Protein AF-A0A9D1XBY1-F1 (afdb_monomer_lite)

Foldseek 3Di:
DDDQVCVVVVLVVVCVVCVVVVHHRADLCVPQADPVSFGDPQQDDPSPDGDPVSVVSSVVSCVVPD

Radius of gyration: 12.99 Å; chains: 1; bounding box: 30×26×28 Å

Secondary structure (DSSP, 8-state):
---TTTHHHHHHHHHHHHHHTTPPP----TTTB-TTSPBPGGGBSSSSSBPHHHHHHHHHHHGGG-

Organism: NCBI:txid2838600

InterPro domains:
  IPR036514 SGNH hydrolase superfamily [G3DSA:3.40.50.1110] (1-66)

Structure (mmCIF, N/CA/C/O backbone):
data_AF-A0A9D1XBY1-F1
#
_entry.id   AF-A0A9D1XBY1-F1
#
loop_
_atom_site.group_PDB
_atom_site.id
_atom_site.type_symbol
_atom_site.label_atom_id
_atom_site.label_alt_id
_atom_site.label_comp_id
_atom_site.label_asym_id
_atom_site.label_entity_id
_atom_site.label_seq_id
_atom_site.pdbx_PDB_ins_code
_atom_site.Cartn_x
_atom_site.Cartn_y
_atom_site.Cartn_z
_atom_site.occupancy
_atom_site.B_iso_or_equiv
_atom_site.auth_seq_id
_atom_site.auth_comp_id
_atom_site.auth_asym_id
_atom_site.auth_atom_id
_atom_site.pdbx_PDB_model_num
ATOM 1 N N . ASN A 1 1 ? -4.220 10.140 -12.637 1.00 63.44 1 ASN A N 1
ATOM 2 C CA . ASN A 1 1 ? -3.173 9.166 -13.036 1.00 63.44 1 ASN A CA 1
ATOM 3 C C . ASN A 1 1 ? -2.578 8.475 -11.822 1.00 63.44 1 ASN A C 1
ATOM 5 O O . ASN A 1 1 ? -2.096 9.166 -10.927 1.00 63.44 1 ASN A O 1
ATOM 9 N N . ARG A 1 2 ? -2.610 7.135 -11.803 1.00 72.38 2 ARG A N 1
ATOM 10 C CA . ARG A 1 2 ? -1.958 6.286 -10.792 1.00 72.38 2 ARG A CA 1
ATOM 11 C C . ARG A 1 2 ? -0.457 6.230 -11.086 1.00 72.38 2 ARG A C 1
ATOM 13 O O . ARG A 1 2 ? -0.055 5.656 -12.089 1.00 72.38 2 ARG A O 1
ATOM 20 N N . ASN A 1 3 ? 0.353 6.873 -10.253 1.00 85.56 3 ASN A N 1
ATOM 21 C CA . ASN A 1 3 ? 1.814 6.851 -10.337 1.00 85.56 3 ASN A CA 1
ATOM 22 C C . ASN A 1 3 ? 2.419 7.051 -8.937 1.00 85.56 3 ASN A C 1
ATOM 24 O O . ASN A 1 3 ? 1.730 7.510 -8.025 1.00 85.56 3 ASN A O 1
ATOM 28 N N . ASN A 1 4 ? 3.712 6.764 -8.782 1.00 84.81 4 ASN A N 1
ATOM 29 C CA . ASN A 1 4 ? 4.382 6.809 -7.476 1.00 84.81 4 ASN A CA 1
ATOM 30 C C . ASN A 1 4 ? 4.539 8.224 -6.891 1.00 84.81 4 ASN A C 1
ATOM 32 O O . ASN A 1 4 ? 4.753 8.357 -5.694 1.00 84.81 4 ASN A O 1
ATOM 36 N N . LYS A 1 5 ? 4.358 9.288 -7.687 1.00 87.19 5 LYS A N 1
ATOM 37 C CA . LYS A 1 5 ? 4.323 10.672 -7.177 1.00 87.19 5 LYS A CA 1
ATOM 38 C C . LYS A 1 5 ? 2.974 11.023 -6.545 1.00 87.19 5 LYS A C 1
ATOM 40 O O . LYS A 1 5 ? 2.924 11.761 -5.570 1.00 87.19 5 LYS A O 1
ATOM 45 N N . ASN A 1 6 ? 1.890 10.484 -7.098 1.00 90.31 6 ASN A N 1
ATOM 46 C CA . ASN A 1 6 ? 0.524 10.775 -6.665 1.00 90.31 6 ASN A CA 1
ATOM 47 C C . ASN A 1 6 ? 0.030 9.813 -5.577 1.00 90.31 6 ASN A C 1
ATOM 49 O O . ASN A 1 6 ? -0.888 10.160 -4.839 1.00 90.31 6 ASN A O 1
ATOM 53 N N . LEU A 1 7 ? 0.618 8.616 -5.473 1.00 89.69 7 LEU A N 1
ATOM 54 C CA . LEU A 1 7 ? 0.243 7.622 -4.463 1.00 89.69 7 LEU A CA 1
ATOM 55 C C . LEU A 1 7 ? 0.330 8.158 -3.023 1.00 89.69 7 LEU A C 1
ATOM 57 O O . LEU A 1 7 ? -0.645 7.983 -2.299 1.00 89.69 7 LEU A O 1
ATOM 61 N N . PRO A 1 8 ? 1.391 8.877 -2.601 1.00 90.38 8 PRO A N 1
ATOM 62 C CA . PRO A 1 8 ? 1.443 9.453 -1.256 1.00 90.38 8 PRO A CA 1
ATOM 63 C C . PRO A 1 8 ? 0.305 10.441 -0.974 1.00 90.38 8 PRO A C 1
ATOM 65 O O . PRO A 1 8 ? -0.264 10.429 0.114 1.00 90.38 8 PRO A O 1
ATOM 68 N N . VAL A 1 9 ? -0.069 11.257 -1.966 1.00 94.00 9 VAL A N 1
ATOM 69 C CA . VAL A 1 9 ? -1.177 12.220 -1.849 1.00 94.00 9 VAL A CA 1
ATOM 70 C C . VAL A 1 9 ? -2.511 11.489 -1.699 1.00 94.00 9 VAL A C 1
ATOM 72 O O . VAL A 1 9 ? -3.312 11.830 -0.832 1.00 94.00 9 VAL A O 1
ATOM 75 N N . ALA A 1 10 ? -2.735 10.447 -2.503 1.00 94.12 10 ALA A N 1
ATOM 76 C CA . ALA A 1 10 ? -3.933 9.619 -2.402 1.00 94.12 10 ALA A CA 1
ATOM 77 C C . ALA A 1 10 ? -4.008 8.885 -1.051 1.00 94.12 10 ALA A C 1
ATOM 79 O O . ALA A 1 10 ? -5.051 8.907 -0.404 1.00 94.12 10 ALA A O 1
ATOM 80 N N . ASN A 1 11 ? -2.899 8.302 -0.587 1.00 94.50 11 ASN A N 1
ATOM 81 C CA . ASN A 1 11 ? -2.822 7.619 0.705 1.00 94.50 11 ASN A CA 1
ATOM 82 C C . ASN A 1 11 ? -3.113 8.575 1.870 1.00 94.50 11 ASN A C 1
ATOM 84 O O . ASN A 1 11 ? -3.847 8.215 2.788 1.00 94.50 11 ASN A O 1
ATOM 88 N N . ALA A 1 12 ? -2.593 9.807 1.819 1.00 96.31 12 ALA A N 1
ATOM 89 C CA . ALA A 1 12 ? -2.894 10.836 2.811 1.00 96.31 12 ALA A CA 1
ATOM 90 C C . ALA A 1 12 ? -4.391 11.185 2.835 1.00 96.31 12 ALA A C 1
ATOM 92 O O . ALA A 1 12 ? -4.993 11.204 3.906 1.00 96.31 12 ALA A O 1
ATOM 93 N N . ALA A 1 13 ? -5.015 11.361 1.665 1.00 97.06 13 ALA A N 1
ATOM 94 C CA . ALA A 1 13 ? -6.448 11.635 1.571 1.00 97.06 13 ALA A CA 1
ATOM 95 C C . ALA A 1 13 ? -7.308 10.481 2.120 1.00 97.06 13 ALA A C 1
ATOM 97 O O . ALA A 1 13 ? -8.273 10.722 2.844 1.00 97.06 13 ALA A O 1
ATOM 98 N N . VAL A 1 14 ? -6.947 9.223 1.836 1.00 96.94 14 VAL A N 1
ATOM 99 C CA . VAL A 1 14 ? -7.644 8.046 2.392 1.00 96.94 14 VAL A CA 1
ATOM 100 C C . VAL A 1 14 ? -7.446 7.954 3.906 1.00 96.94 14 VAL A C 1
ATOM 102 O O . VAL A 1 14 ? -8.389 7.630 4.625 1.00 96.94 14 VAL A O 1
ATOM 105 N N . LYS A 1 15 ? -6.251 8.276 4.413 1.00 97.44 15 LYS A N 1
ATOM 106 C CA . LYS A 1 15 ? -5.978 8.326 5.854 1.00 97.44 15 LYS A CA 1
ATOM 107 C C . LYS A 1 15 ? -6.828 9.380 6.562 1.00 97.44 15 LYS A C 1
ATOM 109 O O . LYS A 1 15 ? -7.386 9.099 7.623 1.00 97.44 15 LYS A O 1
ATOM 114 N N . ASP A 1 16 ? -6.956 10.565 5.973 1.00 97.94 16 ASP A N 1
ATOM 115 C CA . ASP A 1 16 ? -7.825 11.619 6.494 1.00 97.94 16 ASP A CA 1
ATOM 116 C C . ASP A 1 16 ? -9.297 11.215 6.465 1.00 97.94 16 ASP A C 1
ATOM 118 O O . ASP A 1 16 ? -10.007 11.441 7.445 1.00 97.94 16 ASP A O 1
ATOM 122 N N . LEU A 1 17 ? -9.739 10.563 5.389 1.00 98.12 17 LEU A N 1
ATOM 123 C CA . LEU A 1 17 ? -11.094 10.038 5.278 1.00 98.12 17 LEU A CA 1
ATOM 124 C C . LEU A 1 17 ? -11.373 8.985 6.356 1.00 98.12 17 LEU A C 1
ATOM 126 O O . LEU A 1 17 ? -12.361 9.092 7.072 1.00 98.12 17 LEU A O 1
ATOM 130 N N . ALA A 1 18 ? -10.478 8.010 6.537 1.00 98.06 18 ALA A N 1
ATOM 131 C CA . ALA A 1 18 ? -10.616 6.999 7.583 1.00 98.06 18 ALA A CA 1
ATOM 132 C C . ALA A 1 18 ? -10.778 7.656 8.963 1.00 98.06 18 ALA A C 1
ATOM 134 O O . ALA A 1 18 ? -11.713 7.331 9.691 1.00 98.06 18 ALA A O 1
ATOM 135 N N . ARG A 1 19 ? -9.953 8.665 9.273 1.00 97.31 19 ARG A N 1
ATOM 136 C CA . ARG A 1 19 ? -10.063 9.441 10.515 1.00 97.31 19 ARG A CA 1
ATOM 137 C C . ARG A 1 19 ? -11.421 10.136 10.665 1.00 97.31 19 ARG A C 1
ATOM 139 O O . ARG A 1 19 ? -11.974 10.109 11.760 1.00 97.31 19 ARG A O 1
ATOM 146 N N . GLN A 1 20 ? -11.960 10.742 9.605 1.00 98.12 20 GLN A N 1
ATOM 147 C CA . GLN A 1 20 ? -13.265 11.423 9.647 1.00 98.12 20 GLN A CA 1
ATOM 148 C C . GLN A 1 20 ? -14.417 10.475 9.997 1.00 98.12 20 GLN A C 1
ATOM 150 O O . GLN A 1 20 ? -15.349 10.876 10.687 1.00 98.12 20 GLN A O 1
ATOM 155 N N . PHE A 1 21 ? -14.336 9.220 9.558 1.00 97.62 21 PHE A N 1
ATOM 156 C CA . PHE A 1 21 ? -15.355 8.200 9.813 1.00 97.62 21 PHE A CA 1
ATOM 157 C C . PHE A 1 21 ? -15.061 7.336 11.052 1.00 97.62 21 PHE A C 1
ATOM 159 O O . PHE A 1 21 ? -15.779 6.375 11.314 1.00 97.62 21 PHE A O 1
ATOM 166 N N . GLY A 1 22 ? -14.026 7.663 11.836 1.00 97.12 22 GLY A N 1
ATOM 167 C CA . GLY A 1 22 ? -13.653 6.886 13.024 1.00 97.12 22 GLY A CA 1
ATOM 168 C C . GLY A 1 22 ? -13.045 5.515 12.703 1.00 97.12 22 GLY A C 1
ATOM 169 O O . GLY A 1 22 ? -13.094 4.606 13.528 1.00 97.12 22 GLY A O 1
ATOM 170 N N . HIS A 1 23 ? -12.476 5.354 11.510 1.00 97.19 23 HIS A N 1
ATOM 171 C CA . HIS A 1 23 ? -11.797 4.142 11.065 1.00 97.19 23 HIS A CA 1
ATOM 172 C C . HIS A 1 23 ? -10.275 4.270 11.145 1.00 97.19 23 HIS A C 1
ATOM 174 O O . HIS A 1 23 ? -9.695 5.357 11.080 1.00 97.19 23 HIS A O 1
ATOM 180 N N . GLN A 1 24 ? -9.613 3.118 11.230 1.00 95.44 24 GLN A N 1
ATOM 181 C CA . GLN A 1 24 ? -8.164 3.030 11.184 1.00 95.44 24 GLN A CA 1
ATOM 182 C C . GLN A 1 24 ? -7.682 2.861 9.741 1.00 95.44 24 GLN A C 1
ATOM 184 O O . GLN A 1 24 ? -8.043 1.910 9.054 1.00 95.44 24 GLN A O 1
ATOM 189 N N . TYR A 1 25 ? -6.821 3.772 9.295 1.00 97.00 25 TYR A N 1
ATOM 190 C CA . TYR A 1 25 ? -6.021 3.567 8.092 1.00 97.00 25 TYR A CA 1
ATOM 191 C C . TYR A 1 25 ? -4.851 2.632 8.404 1.00 97.00 25 TYR A C 1
ATOM 193 O O . TYR A 1 25 ? -4.127 2.852 9.379 1.00 97.00 25 TYR A O 1
ATOM 201 N N . ILE A 1 26 ? -4.646 1.629 7.555 1.00 96.12 26 ILE A N 1
ATOM 202 C CA . ILE A 1 26 ? -3.566 0.650 7.678 1.00 96.12 26 ILE A CA 1
ATOM 203 C C . ILE A 1 26 ? -2.674 0.768 6.442 1.00 96.12 26 ILE A C 1
ATOM 205 O O . ILE A 1 26 ? -3.146 0.618 5.316 1.00 96.12 26 ILE A O 1
ATOM 209 N N . ASP A 1 27 ? -1.384 1.036 6.654 1.00 94.81 27 ASP A N 1
ATOM 210 C CA . ASP A 1 27 ? -0.385 1.017 5.585 1.00 94.81 27 ASP A CA 1
ATOM 211 C C . ASP A 1 27 ? 0.302 -0.346 5.532 1.00 94.81 27 ASP A C 1
ATOM 213 O O . ASP A 1 27 ? 0.973 -0.755 6.478 1.00 94.81 27 ASP A O 1
ATOM 217 N N . VAL A 1 28 ? 0.152 -1.035 4.405 1.00 95.94 28 VAL A N 1
ATOM 218 C CA . VAL A 1 28 ? 0.729 -2.365 4.170 1.00 95.94 28 VAL A CA 1
ATOM 219 C C . VAL A 1 28 ? 1.878 -2.348 3.169 1.00 95.94 28 VAL A C 1
ATOM 221 O O . VAL A 1 28 ? 2.318 -3.405 2.719 1.00 95.94 28 VAL A O 1
ATOM 224 N N . ASN A 1 29 ? 2.395 -1.165 2.824 1.00 93.44 29 ASN A N 1
ATOM 225 C CA . ASN A 1 29 ? 3.465 -1.025 1.836 1.00 93.44 29 ASN A CA 1
ATOM 226 C C . ASN A 1 29 ? 4.876 -1.212 2.405 1.00 93.44 29 ASN A C 1
ATOM 228 O O . ASN A 1 29 ? 5.837 -1.280 1.634 1.00 93.44 29 ASN A O 1
ATOM 232 N N . THR A 1 30 ? 5.026 -1.311 3.729 1.00 93.31 30 THR A N 1
ATOM 233 C CA . THR A 1 30 ? 6.329 -1.495 4.380 1.00 93.31 30 THR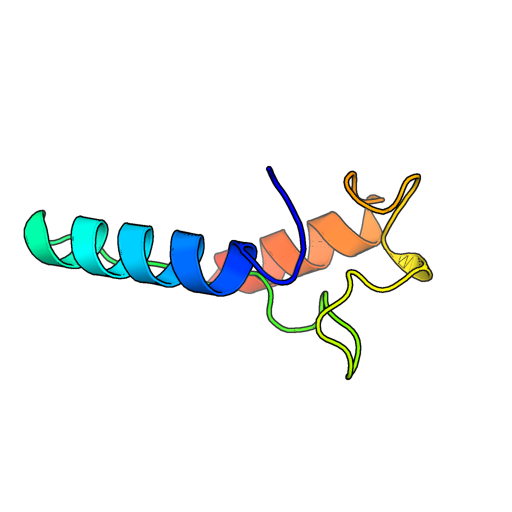 A CA 1
ATOM 234 C C . THR A 1 30 ? 7.073 -2.687 3.774 1.00 93.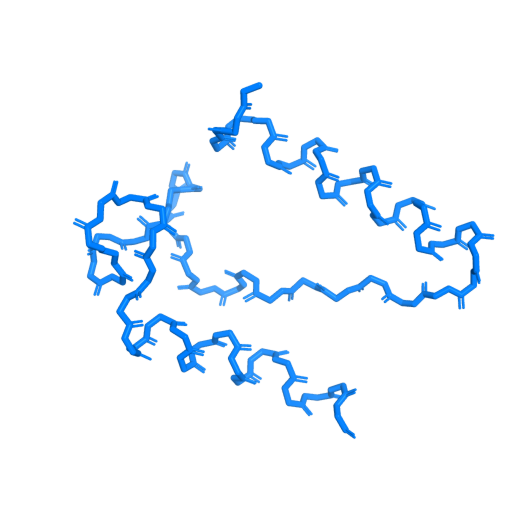31 30 THR A C 1
ATOM 236 O O . THR A 1 30 ? 6.588 -3.816 3.786 1.00 93.31 30 THR A O 1
ATOM 239 N N . GLY A 1 31 ? 8.260 -2.428 3.216 1.00 94.69 31 GLY A N 1
ATOM 240 C CA . GLY A 1 31 ? 9.121 -3.439 2.595 1.00 94.69 31 GLY A CA 1
ATOM 241 C C . GLY A 1 31 ? 8.869 -3.717 1.105 1.00 94.69 31 GLY A C 1
ATOM 242 O O . GLY A 1 31 ? 9.730 -4.342 0.477 1.00 94.69 31 GLY A O 1
ATOM 243 N N . LEU A 1 32 ? 7.765 -3.223 0.523 1.00 95.62 32 LEU A N 1
ATOM 244 C CA . LEU A 1 32 ? 7.431 -3.401 -0.900 1.00 95.62 32 LEU A CA 1
ATOM 245 C C . LEU A 1 32 ? 8.187 -2.446 -1.824 1.00 95.62 32 LEU A C 1
ATOM 247 O O . LEU A 1 32 ? 8.462 -2.795 -2.974 1.00 95.62 32 LEU A O 1
ATOM 251 N N . THR A 1 33 ? 8.507 -1.245 -1.344 1.00 93.75 33 THR A N 1
ATOM 252 C CA . THR A 1 33 ? 9.146 -0.210 -2.159 1.00 93.75 33 THR A CA 1
ATOM 253 C C . THR A 1 33 ? 10.664 -0.203 -2.012 1.00 93.75 33 THR A C 1
ATOM 255 O O . THR A 1 33 ? 11.206 -0.563 -0.966 1.00 93.75 33 THR A O 1
ATOM 258 N N . ASP A 1 34 ? 11.355 0.211 -3.069 1.00 92.56 34 ASP A N 1
ATOM 259 C CA . ASP A 1 34 ? 12.772 0.560 -3.042 1.00 92.56 34 ASP A CA 1
ATOM 260 C C . ASP A 1 34 ? 13.000 1.965 -2.449 1.00 92.56 34 ASP A C 1
ATOM 262 O O . ASP A 1 34 ? 12.062 2.667 -2.059 1.00 92.56 34 ASP A O 1
ATOM 266 N N . GLU A 1 35 ? 14.262 2.394 -2.397 1.00 90.81 35 GLU A N 1
ATOM 267 C CA . GLU A 1 35 ? 14.678 3.712 -1.887 1.00 90.81 35 GLU A CA 1
ATOM 268 C C . GLU A 1 35 ? 14.090 4.890 -2.680 1.00 90.81 35 GLU A C 1
ATOM 270 O O . GLU A 1 35 ? 14.058 6.022 -2.201 1.00 90.81 35 GLU A O 1
ATOM 275 N N . ARG A 1 36 ? 13.605 4.640 -3.901 1.00 88.69 36 ARG A N 1
ATOM 276 C CA . ARG A 1 36 ? 12.989 5.641 -4.777 1.00 88.69 36 ARG A CA 1
ATOM 277 C C . ARG A 1 36 ? 11.465 5.667 -4.637 1.00 88.69 36 ARG A C 1
ATOM 279 O O . ARG A 1 36 ? 10.810 6.405 -5.375 1.00 88.69 36 ARG A O 1
ATOM 286 N N . GLY A 1 37 ? 10.897 4.864 -3.735 1.00 88.00 37 GLY A N 1
ATOM 287 C CA . GLY A 1 37 ? 9.452 4.721 -3.557 1.00 88.00 37 GLY A CA 1
ATOM 288 C C . GLY A 1 37 ? 8.773 3.944 -4.689 1.00 88.00 37 GLY A C 1
ATOM 289 O O . GLY A 1 37 ? 7.560 4.048 -4.864 1.00 88.00 37 GLY A O 1
ATOM 290 N N . MET A 1 38 ? 9.535 3.196 -5.489 1.00 91.44 38 MET A N 1
ATOM 291 C CA . MET A 1 38 ? 9.007 2.350 -6.558 1.00 91.44 38 MET A CA 1
ATOM 292 C C . MET A 1 38 ? 8.781 0.938 -6.023 1.00 91.44 38 MET A C 1
ATOM 294 O O . MET A 1 38 ? 9.562 0.459 -5.206 1.00 91.44 38 MET A O 1
ATOM 298 N N . LEU A 1 39 ? 7.757 0.234 -6.508 1.00 94.38 39 LEU A N 1
ATOM 299 C CA . LEU A 1 39 ? 7.603 -1.195 -6.229 1.00 94.38 39 LEU A CA 1
ATOM 300 C C . LEU A 1 39 ? 8.865 -1.949 -6.685 1.00 94.38 39 LEU A C 1
ATOM 302 O O . LEU A 1 39 ? 9.286 -1.804 -7.837 1.00 94.38 39 LEU A O 1
ATOM 306 N N . LYS A 1 40 ? 9.474 -2.732 -5.785 1.00 96.06 40 LYS A N 1
ATOM 307 C CA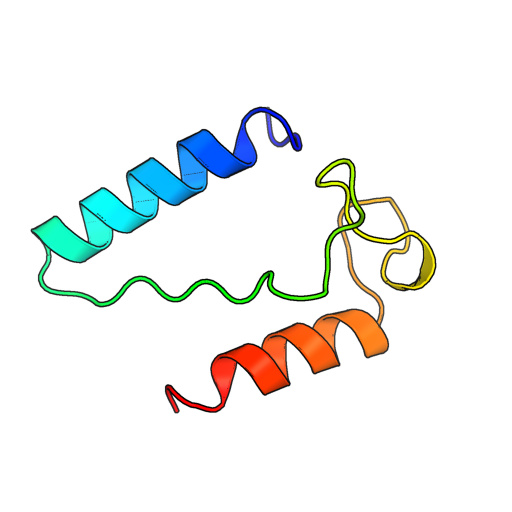 . LYS A 1 40 ? 10.695 -3.491 -6.091 1.00 96.06 40 LYS A CA 1
ATOM 308 C C . LYS A 1 40 ? 10.466 -4.416 -7.283 1.00 96.06 40 LYS A C 1
ATOM 310 O O . LYS A 1 40 ? 9.450 -5.107 -7.363 1.00 96.06 40 LYS A O 1
ATOM 315 N N . LYS A 1 41 ? 11.445 -4.462 -8.192 1.00 95.81 41 LYS A N 1
ATOM 316 C CA . LYS A 1 41 ? 11.360 -5.243 -9.438 1.00 95.81 41 LYS A CA 1
ATOM 317 C C . LYS A 1 41 ? 11.105 -6.729 -9.183 1.00 95.81 41 LYS A C 1
ATOM 319 O O . LYS A 1 41 ? 10.356 -7.345 -9.928 1.00 95.81 41 LYS A O 1
ATOM 324 N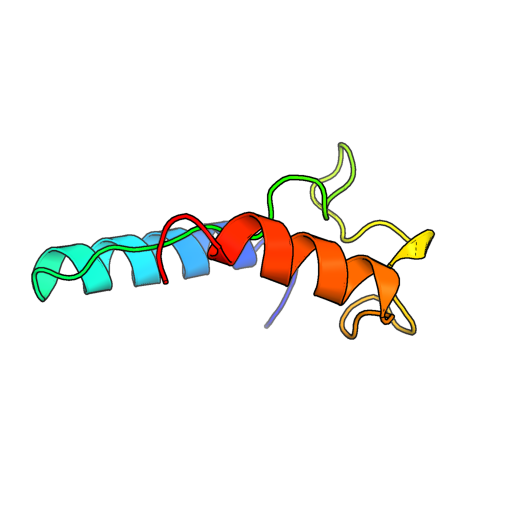 N . GLU A 1 42 ? 11.672 -7.291 -8.116 1.00 96.44 42 GLU A N 1
ATOM 325 C CA . GLU A 1 42 ? 11.471 -8.700 -7.750 1.00 96.44 42 GLU A CA 1
ATOM 326 C C . GLU A 1 42 ? 10.038 -9.047 -7.307 1.00 96.44 42 GLU A C 1
ATOM 328 O O . GLU A 1 42 ? 9.692 -10.225 -7.198 1.00 96.44 42 GLU A O 1
ATOM 333 N N . PHE A 1 43 ? 9.204 -8.039 -7.038 1.00 97.00 43 PHE A N 1
ATOM 334 C CA . PHE A 1 43 ? 7.834 -8.220 -6.576 1.00 97.00 43 PHE A CA 1
ATOM 335 C C . PHE A 1 43 ? 6.796 -7.954 -7.651 1.00 97.00 43 PHE A C 1
ATOM 337 O O . PHE A 1 43 ? 5.623 -8.126 -7.346 1.00 97.00 43 PHE A O 1
ATOM 344 N N . THR A 1 44 ? 7.163 -7.563 -8.877 1.00 95.69 44 THR A N 1
ATOM 345 C CA . THR A 1 44 ? 6.186 -7.089 -9.866 1.00 95.69 44 THR A CA 1
ATOM 346 C C . THR A 1 44 ? 6.369 -7.638 -11.275 1.00 95.69 44 THR A C 1
ATOM 348 O O . THR A 1 44 ? 7.487 -7.813 -11.752 1.00 95.69 44 THR A O 1
ATOM 351 N N . ILE A 1 45 ? 5.240 -7.881 -11.946 1.00 91.44 45 ILE A N 1
ATOM 352 C CA . ILE A 1 45 ? 5.181 -8.343 -13.340 1.00 91.44 45 ILE A CA 1
ATOM 353 C C . ILE A 1 45 ? 5.386 -7.166 -14.303 1.00 91.44 45 ILE A C 1
ATOM 355 O O . ILE A 1 45 ? 6.150 -7.259 -15.258 1.00 91.44 45 ILE A O 1
ATOM 359 N N . ASP A 1 46 ? 4.699 -6.054 -14.037 1.00 92.12 46 ASP A N 1
ATOM 360 C CA . ASP A 1 46 ? 4.529 -4.916 -14.951 1.00 92.12 46 ASP A CA 1
ATOM 361 C C . ASP A 1 46 ? 4.736 -3.547 -14.267 1.00 92.12 46 ASP A C 1
ATOM 363 O O . ASP A 1 46 ? 4.455 -2.498 -14.845 1.00 92.12 46 ASP A O 1
ATOM 367 N N . GLY A 1 47 ? 5.219 -3.538 -13.021 1.00 89.44 47 GLY A N 1
ATOM 368 C CA . GLY A 1 47 ? 5.348 -2.339 -12.191 1.00 89.44 47 GLY A CA 1
ATOM 369 C C . GLY A 1 47 ? 4.085 -1.971 -11.404 1.00 89.44 47 GLY A C 1
ATOM 370 O O . GLY A 1 47 ? 4.114 -0.989 -10.660 1.00 89.44 47 GLY A O 1
ATOM 371 N N . ILE A 1 48 ? 2.987 -2.726 -11.551 1.00 90.19 48 ILE A N 1
ATOM 372 C CA . ILE A 1 48 ? 1.699 -2.486 -10.883 1.00 90.19 48 ILE A CA 1
ATOM 373 C C . ILE A 1 48 ? 1.225 -3.737 -10.138 1.00 90.19 48 ILE A C 1
ATOM 375 O O . ILE A 1 48 ? 0.899 -3.661 -8.952 1.00 90.19 48 ILE A O 1
ATOM 379 N N . HIS A 1 49 ? 1.161 -4.875 -10.826 1.00 94.19 49 HIS A N 1
ATOM 380 C CA . HIS A 1 49 ? 0.709 -6.150 -10.282 1.00 94.19 49 HIS A CA 1
ATOM 381 C C . HIS A 1 49 ? 1.858 -6.875 -9.597 1.00 94.19 49 HIS A C 1
ATOM 383 O O . HIS A 1 49 ? 2.993 -6.860 -10.085 1.00 94.19 49 HIS A O 1
ATOM 389 N N . MET A 1 50 ? 1.557 -7.511 -8.464 1.00 96.31 50 MET A N 1
ATOM 390 C CA . MET A 1 50 ? 2.554 -8.201 -7.658 1.00 96.31 50 MET A CA 1
ATOM 391 C C . MET A 1 50 ? 2.602 -9.703 -7.939 1.00 96.31 50 MET A C 1
ATOM 393 O O . MET A 1 50 ? 1.585 -10.332 -8.217 1.00 96.31 50 MET A O 1
ATOM 397 N N . TYR A 1 51 ? 3.787 -10.292 -7.807 1.00 97.75 51 TYR A N 1
ATOM 398 C CA . TYR A 1 51 ? 3.946 -11.738 -7.672 1.00 97.75 51 TYR A CA 1
ATOM 399 C C . TYR A 1 51 ? 3.536 -12.204 -6.264 1.00 97.75 51 TYR A C 1
ATOM 401 O O . TYR A 1 51 ? 3.368 -11.407 -5.336 1.00 97.75 51 TYR A O 1
ATOM 409 N N . ALA A 1 52 ? 3.428 -13.523 -6.075 1.00 97.44 52 ALA A N 1
ATOM 410 C CA . ALA A 1 52 ? 3.049 -14.133 -4.796 1.00 97.44 52 ALA A CA 1
ATOM 411 C C . ALA A 1 52 ? 3.945 -13.697 -3.619 1.00 97.44 52 ALA A C 1
ATOM 413 O O . ALA A 1 52 ? 3.467 -13.516 -2.502 1.00 97.44 52 ALA A O 1
ATOM 414 N N . ASN A 1 53 ? 5.241 -13.482 -3.861 1.00 97.31 53 ASN A N 1
ATOM 415 C CA . ASN A 1 53 ? 6.175 -12.987 -2.847 1.00 97.31 53 ASN A CA 1
ATOM 416 C C . ASN A 1 53 ? 5.848 -11.552 -2.378 1.00 97.31 53 ASN A C 1
ATOM 418 O O . ASN A 1 53 ? 5.969 -11.287 -1.185 1.00 97.31 53 ASN A O 1
ATOM 422 N N . GLY A 1 54 ? 5.385 -10.667 -3.266 1.00 97.19 54 GLY A N 1
ATOM 423 C CA . GLY A 1 54 ? 4.904 -9.328 -2.917 1.00 97.19 54 GLY A CA 1
ATOM 424 C C . GLY A 1 54 ? 3.595 -9.379 -2.128 1.00 97.19 54 GLY A C 1
ATOM 425 O O . GLY A 1 54 ? 3.484 -8.762 -1.070 1.00 97.19 54 GLY A O 1
ATOM 426 N N . TYR A 1 55 ? 2.634 -10.202 -2.562 1.00 97.44 55 TYR A N 1
ATOM 427 C CA . TYR A 1 55 ? 1.385 -10.401 -1.813 1.00 97.44 55 TYR A CA 1
ATOM 428 C C . TYR A 1 55 ? 1.605 -10.992 -0.417 1.00 97.44 55 TYR A C 1
ATOM 430 O O . TYR A 1 55 ? 0.893 -10.631 0.517 1.00 97.44 55 TYR A O 1
ATOM 438 N N . ARG A 1 56 ? 2.615 -11.851 -0.243 1.00 97.81 56 ARG A N 1
ATOM 439 C CA . ARG A 1 56 ? 2.996 -12.353 1.082 1.00 97.81 56 ARG A CA 1
ATOM 440 C C . ARG A 1 56 ? 3.396 -11.216 2.024 1.00 97.81 56 ARG A C 1
ATOM 442 O O . ARG A 1 56 ? 2.976 -11.235 3.170 1.00 97.81 56 ARG A O 1
ATOM 449 N N . ILE A 1 57 ? 4.147 -10.218 1.553 1.00 97.75 57 ILE A N 1
ATOM 450 C CA . ILE A 1 57 ? 4.526 -9.053 2.374 1.00 97.75 57 ILE A CA 1
ATOM 451 C C . ILE A 1 57 ? 3.288 -8.259 2.793 1.00 97.75 57 ILE A C 1
ATOM 453 O O . ILE A 1 57 ? 3.154 -7.922 3.965 1.00 97.75 57 ILE A O 1
ATOM 457 N N . VAL A 1 58 ? 2.358 -8.019 1.861 1.00 97.44 58 VAL A N 1
ATOM 458 C CA . VAL A 1 58 ? 1.077 -7.364 2.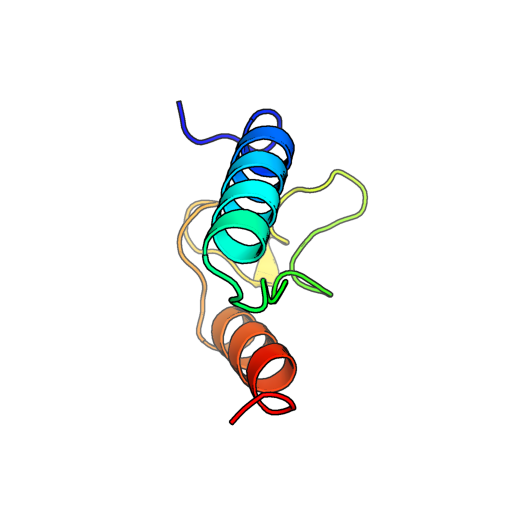176 1.00 97.44 58 VAL A CA 1
ATOM 459 C C . VAL A 1 58 ? 0.340 -8.128 3.274 1.00 97.44 58 VAL A C 1
ATOM 461 O O . VAL A 1 58 ? -0.078 -7.523 4.256 1.00 97.44 58 VAL A O 1
ATOM 464 N N . LEU A 1 59 ? 0.223 -9.453 3.141 1.00 97.31 59 LEU A N 1
ATOM 465 C CA . LEU A 1 59 ? -0.446 -10.292 4.132 1.00 97.31 59 LEU A CA 1
ATOM 466 C C . LEU A 1 59 ? 0.227 -10.202 5.507 1.00 97.31 59 LEU A C 1
ATOM 468 O O . LEU A 1 59 ? -0.467 -9.994 6.497 1.00 97.31 59 LEU A O 1
ATOM 472 N N . GLU A 1 60 ? 1.555 -10.325 5.585 1.00 97.69 60 GLU A N 1
ATOM 473 C CA . GLU A 1 60 ? 2.277 -10.192 6.859 1.00 97.69 60 GLU A CA 1
ATOM 474 C C . GLU A 1 60 ? 2.063 -8.812 7.500 1.00 97.69 60 GLU A C 1
ATOM 476 O O . GLU A 1 60 ? 1.849 -8.732 8.707 1.00 97.69 60 GLU A O 1
ATOM 481 N N . ASN A 1 61 ? 2.033 -7.740 6.701 1.00 97.44 61 ASN A N 1
ATOM 482 C CA . ASN A 1 61 ? 1.754 -6.387 7.189 1.00 97.44 61 ASN A CA 1
ATOM 483 C C . ASN A 1 61 ? 0.294 -6.204 7.647 1.00 97.44 61 ASN A C 1
ATOM 485 O O . ASN A 1 61 ? 0.023 -5.357 8.496 1.00 97.44 61 ASN A O 1
ATOM 489 N N . MET A 1 62 ? -0.651 -6.978 7.099 1.00 97.00 62 MET A N 1
ATOM 490 C CA . MET A 1 62 ? -2.065 -6.949 7.496 1.00 97.00 62 MET A CA 1
ATOM 491 C C . MET A 1 62 ? -2.357 -7.755 8.765 1.00 97.00 62 MET A C 1
ATOM 493 O O . MET A 1 62 ? -3.261 -7.384 9.507 1.00 97.00 62 MET A O 1
ATOM 497 N N . LYS A 1 63 ? -1.620 -8.845 9.023 1.00 97.06 63 LYS A N 1
ATOM 498 C CA . LYS A 1 63 ? -1.882 -9.774 10.141 1.00 97.06 63 LYS A CA 1
ATOM 499 C C . LYS A 1 63 ? -2.099 -9.121 11.512 1.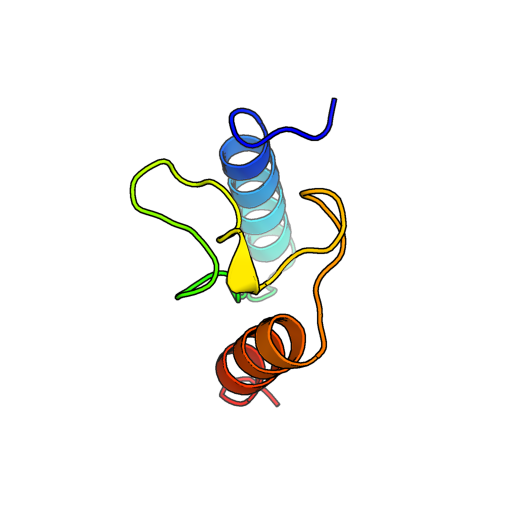00 97.06 63 LYS A C 1
ATOM 501 O O . LYS A 1 63 ? -2.965 -9.613 12.223 1.00 97.06 63 LYS A O 1
ATOM 506 N N . PRO A 1 64 ? -1.384 -8.051 11.909 1.00 96.31 64 PRO A N 1
ATOM 507 C CA . PRO A 1 64 ? -1.614 -7.404 13.204 1.00 96.31 64 PRO A CA 1
ATOM 508 C C . PRO A 1 64 ? -3.008 -6.777 13.381 1.00 96.31 64 PRO A C 1
ATOM 510 O O . PRO A 1 64 ? -3.326 -6.337 14.482 1.00 96.31 64 PRO A O 1
ATOM 513 N N . TYR A 1 65 ? -3.805 -6.690 12.312 1.00 94.50 65 TYR A N 1
ATOM 514 C CA . TYR A 1 65 ? -5.113 -6.031 12.280 1.00 94.50 65 TYR A CA 1
ATOM 515 C C . TYR A 1 65 ? -6.283 -6.989 11.990 1.00 94.50 65 TYR A C 1
ATOM 517 O O . TYR A 1 65 ? -7.406 -6.517 11.805 1.00 94.50 65 TYR A O 1
ATOM 525 N N . LEU A 1 66 ? -6.022 -8.299 11.899 1.00 90.38 66 LEU A N 1
ATOM 526 C CA . LEU A 1 66 ? -7.025 -9.359 11.720 1.00 90.38 66 LEU A CA 1
ATOM 527 C C . LEU A 1 66 ? -7.389 -9.986 13.068 1.00 90.38 66 LEU A C 1
ATOM 529 O O . LEU A 1 66 ? -8.585 -10.304 13.241 1.00 90.38 66 LEU A O 1
#

pLDDT: mean 93.85, std 5.71, range [63.44, 98.12]

Sequence (66 aa):
NRNNKNLPVANAAVKDLARQFGHQYIDVNTGLTDERGMLKKEFTIDGIHMYANGYRIVLENMKPYL